Protein AF-A0A7V0JF61-F1 (afdb_monomer_lite)

Sequence (122 aa):
MSKMDAVVPTKLSLDAKFKFRCHKGIKCFTMCCSNIEILLTPYDVVRLKKRLKMSSDDFLGMYTFMKIDKNSSHPHAILKMSDNEERTCPFLTDEGCTVYTDRPANCRYYPVGQGTIKKESG

Structure (mmCIF, N/CA/C/O backbone):
data_AF-A0A7V0JF61-F1
#
_entry.id   AF-A0A7V0JF61-F1
#
loop_
_atom_site.group_PDB
_atom_site.id
_atom_site.type_symbol
_atom_site.label_atom_id
_atom_site.label_alt_id
_atom_site.label_comp_id
_atom_site.label_asym_id
_atom_site.label_entity_id
_atom_site.label_seq_id
_atom_site.pdbx_PDB_ins_code
_atom_site.Cartn_x
_atom_site.Cartn_y
_atom_site.Cartn_z
_atom_site.occupancy
_atom_site.B_iso_or_equiv
_atom_site.auth_seq_id
_atom_site.auth_comp_id
_atom_site.auth_asym_id
_atom_site.auth_atom_id
_atom_site.pdbx_PDB_model_num
ATOM 1 N N . MET A 1 1 ? -6.969 19.755 25.753 1.00 44.97 1 MET A N 1
ATOM 2 C CA . MET A 1 1 ? -7.688 18.465 25.657 1.00 44.97 1 MET A CA 1
ATOM 3 C C . MET A 1 1 ? -6.710 17.441 25.122 1.00 44.97 1 MET A C 1
ATOM 5 O O . MET A 1 1 ? -6.097 17.699 24.090 1.00 44.97 1 MET A O 1
ATOM 9 N N . SER A 1 2 ? -6.476 16.358 25.859 1.00 46.41 2 SER A N 1
ATOM 10 C CA . SER A 1 2 ? -5.550 15.311 25.427 1.00 46.41 2 SER A CA 1
ATOM 11 C C . SER A 1 2 ? -6.198 14.522 24.287 1.00 46.41 2 SER A C 1
ATOM 13 O O . SER A 1 2 ? -7.381 14.200 24.342 1.00 46.41 2 SER A O 1
ATOM 15 N N . LYS A 1 3 ? -5.442 14.195 23.231 1.00 52.25 3 LYS A N 1
ATOM 16 C CA . LYS A 1 3 ? -5.936 13.440 22.058 1.00 52.25 3 LYS A CA 1
ATOM 17 C C . LYS A 1 3 ? -6.487 12.042 22.400 1.00 52.25 3 LYS A C 1
ATOM 19 O O . LYS A 1 3 ? -7.088 11.413 21.534 1.00 52.25 3 LYS A O 1
ATOM 24 N N . MET A 1 4 ? -6.280 11.551 23.622 1.00 54.00 4 MET A N 1
ATOM 25 C CA . MET A 1 4 ? -6.650 10.197 24.049 1.00 54.00 4 MET A CA 1
ATOM 26 C C . MET A 1 4 ? -7.995 10.111 24.781 1.00 54.00 4 MET A C 1
ATOM 28 O O . MET A 1 4 ? -8.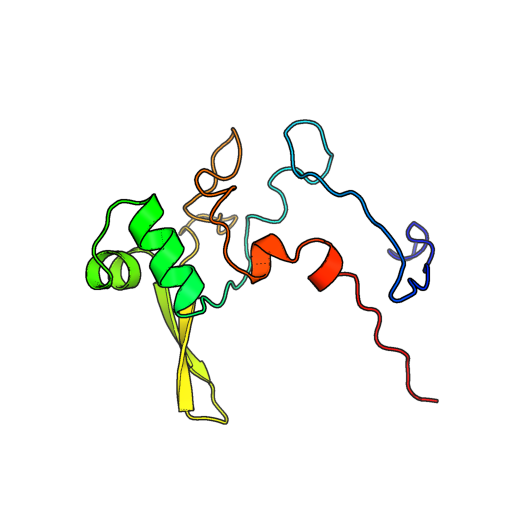510 9.008 24.931 1.00 54.00 4 MET A O 1
ATOM 32 N N . ASP A 1 5 ? -8.620 11.237 25.143 1.00 55.69 5 ASP A N 1
ATOM 33 C CA . ASP A 1 5 ? -9.888 11.245 25.898 1.00 55.69 5 ASP A CA 1
ATOM 34 C C . ASP A 1 5 ? -11.069 10.660 25.088 1.00 55.69 5 ASP A C 1
ATOM 36 O O . ASP A 1 5 ? -12.092 10.267 25.643 1.00 55.69 5 ASP A O 1
ATOM 40 N N . ALA A 1 6 ? -10.923 10.567 23.760 1.00 63.22 6 ALA A N 1
ATOM 41 C CA . ALA A 1 6 ? -11.932 10.034 22.842 1.00 63.22 6 ALA A CA 1
ATOM 42 C C . ALA A 1 6 ? -11.798 8.523 22.553 1.00 63.22 6 ALA A C 1
ATOM 44 O O . ALA A 1 6 ? -12.604 7.979 21.795 1.00 63.22 6 ALA A O 1
ATOM 45 N N . VAL A 1 7 ? -10.785 7.840 23.101 1.00 68.62 7 VAL A N 1
ATOM 46 C CA . VAL A 1 7 ? -10.513 6.420 22.821 1.00 68.62 7 VAL A CA 1
ATOM 47 C C . VAL A 1 7 ? -10.489 5.639 24.127 1.00 68.62 7 VAL A C 1
ATOM 49 O O . VAL A 1 7 ? -9.520 5.708 24.873 1.00 68.62 7 VAL A O 1
ATOM 52 N N . VAL A 1 8 ? -11.540 4.857 24.390 1.00 72.44 8 VAL A N 1
ATOM 53 C CA . VAL A 1 8 ? -11.597 3.957 25.552 1.00 72.44 8 VAL A CA 1
ATOM 54 C C . VAL A 1 8 ? -10.682 2.751 25.298 1.00 72.44 8 VAL A C 1
ATOM 56 O O . VAL A 1 8 ? -10.983 1.947 24.405 1.00 72.44 8 VAL A O 1
ATOM 59 N N . PRO A 1 9 ? -9.576 2.575 26.050 1.00 74.19 9 PRO A N 1
ATOM 60 C CA . PRO A 1 9 ? -8.684 1.440 25.856 1.00 74.19 9 PRO A CA 1
ATOM 61 C C . PRO A 1 9 ? -9.423 0.139 26.174 1.00 74.19 9 PRO A C 1
ATOM 63 O O . PRO A 1 9 ? -9.807 -0.115 27.313 1.00 74.19 9 PRO A O 1
ATOM 66 N N . THR A 1 10 ? -9.632 -0.693 25.157 1.00 77.31 10 THR A N 1
ATOM 67 C CA . THR A 1 10 ? -10.319 -1.982 25.300 1.00 77.31 10 THR A CA 1
ATOM 68 C C . THR A 1 10 ? -9.324 -3.106 25.048 1.00 77.31 10 THR A C 1
ATOM 70 O O . THR A 1 10 ? -8.769 -3.218 23.955 1.00 77.31 10 THR A O 1
ATOM 73 N N . LYS A 1 11 ? -9.090 -3.957 26.052 1.00 81.62 11 LYS A N 1
ATOM 74 C CA . LYS A 1 11 ? -8.239 -5.144 25.900 1.00 81.62 11 LYS A CA 1
ATOM 75 C C . LYS A 1 11 ? -9.015 -6.235 25.160 1.00 81.62 11 LYS A C 1
ATOM 77 O O . LYS A 1 11 ? -9.994 -6.756 25.685 1.00 81.62 11 LYS A O 1
ATOM 82 N N . LEU A 1 12 ? -8.558 -6.598 23.965 1.00 81.75 12 LEU A N 1
ATOM 83 C CA . LEU A 1 12 ? -9.133 -7.691 23.178 1.00 81.75 12 LEU A CA 1
ATOM 84 C C . LEU A 1 12 ? -8.503 -9.037 23.578 1.00 81.75 12 LEU A C 1
ATOM 86 O O . LEU A 1 12 ? -7.292 -9.118 23.795 1.00 81.75 12 LEU A O 1
ATOM 90 N N . SER A 1 13 ? -9.322 -10.084 23.704 1.00 87.94 13 SER A N 1
ATOM 91 C CA . SER A 1 13 ? -8.866 -11.474 23.850 1.00 87.94 13 SER A CA 1
ATOM 92 C C . SER A 1 13 ? -8.559 -12.101 22.483 1.00 87.94 13 SER A C 1
ATOM 94 O O . SER A 1 13 ? -8.880 -11.522 21.446 1.00 87.94 13 SER A O 1
ATOM 96 N N . LEU A 1 14 ? -7.963 -13.298 22.471 1.00 86.75 14 LEU A N 1
ATOM 97 C CA . LEU A 1 14 ? -7.703 -14.040 21.227 1.00 86.75 14 LEU A CA 1
ATOM 98 C C . LEU A 1 14 ? -8.993 -14.413 20.478 1.00 86.75 14 LEU A C 1
ATOM 100 O O . LEU A 1 14 ? -8.999 -14.440 19.252 1.00 86.75 14 LEU A O 1
ATOM 104 N N . ASP A 1 15 ? -10.091 -14.625 21.206 1.00 91.25 15 ASP A N 1
ATOM 105 C CA . ASP A 1 15 ? -11.406 -14.942 20.635 1.00 91.25 15 ASP A CA 1
ATOM 106 C C . ASP A 1 15 ? -12.229 -13.695 20.269 1.00 91.25 15 ASP A C 1
ATOM 108 O O . ASP A 1 15 ? -13.364 -13.801 19.789 1.00 91.25 15 ASP A O 1
ATOM 112 N N . ALA A 1 16 ? -11.691 -12.495 20.514 1.00 89.31 16 ALA A N 1
ATOM 113 C CA . ALA A 1 16 ? -12.396 -11.257 20.232 1.00 89.31 16 ALA A CA 1
ATOM 114 C C . ALA A 1 16 ? -12.641 -11.107 18.726 1.00 89.31 16 ALA A C 1
ATOM 116 O O . ALA A 1 16 ? -11.733 -11.175 17.897 1.00 89.31 16 ALA A O 1
ATOM 117 N N . LYS A 1 17 ? -13.897 -10.840 18.368 1.00 87.31 17 LYS A N 1
ATOM 118 C CA . LYS A 1 17 ? -14.297 -10.560 16.989 1.00 87.31 17 LYS A CA 1
ATOM 119 C C . LYS A 1 17 ? -14.372 -9.055 16.787 1.00 87.31 17 LYS A C 1
ATOM 121 O O . LYS A 1 17 ? -14.930 -8.343 17.616 1.00 87.31 17 LYS A O 1
ATOM 126 N N . PHE A 1 18 ? -13.888 -8.580 15.647 1.00 84.31 18 PHE A N 1
ATOM 127 C CA . PHE A 1 18 ? -14.084 -7.199 15.220 1.00 84.31 18 PHE A CA 1
ATOM 128 C C . PHE A 1 18 ? -14.605 -7.170 13.783 1.00 84.31 18 PHE A C 1
ATOM 130 O O . PHE A 1 18 ? -14.325 -8.062 12.981 1.00 84.31 18 PHE A O 1
ATOM 137 N N . LYS A 1 19 ? -15.392 -6.144 13.457 1.00 85.94 19 LYS A N 1
ATOM 138 C CA . LYS A 1 19 ? -15.852 -5.874 12.094 1.00 85.94 19 LYS A CA 1
ATOM 139 C C . LYS A 1 19 ? -15.290 -4.530 11.673 1.00 85.94 19 LYS A C 1
ATOM 141 O O . LYS A 1 19 ? -15.491 -3.532 12.356 1.00 85.94 19 LYS A O 1
ATOM 146 N N . PHE A 1 20 ? -14.608 -4.507 10.540 1.00 86.19 20 PHE A N 1
ATOM 147 C CA . PHE A 1 20 ? -14.108 -3.282 9.941 1.00 86.19 20 PHE A CA 1
ATOM 148 C C . PHE A 1 20 ? -14.359 -3.312 8.440 1.00 86.19 20 PHE A C 1
ATOM 150 O O . PHE A 1 20 ? -14.137 -4.328 7.779 1.00 86.19 20 PHE A O 1
ATOM 157 N N . ARG A 1 21 ? -14.794 -2.177 7.897 1.00 87.75 21 ARG A N 1
ATOM 158 C CA . ARG A 1 21 ? -14.919 -1.963 6.459 1.00 87.75 21 ARG A CA 1
ATOM 159 C C . ARG A 1 21 ? -14.481 -0.539 6.148 1.00 87.75 21 ARG A C 1
ATOM 161 O O . ARG A 1 21 ? -15.024 0.400 6.716 1.00 87.75 21 ARG A O 1
ATOM 168 N N . CYS A 1 22 ? -13.533 -0.381 5.227 1.00 89.81 22 CYS A N 1
ATOM 169 C CA . CYS A 1 22 ? -13.230 0.929 4.649 1.00 89.81 22 CYS A CA 1
ATOM 170 C C . CYS A 1 22 ? -14.128 1.129 3.422 1.00 89.81 22 CYS A C 1
ATOM 172 O O . CYS A 1 22 ? -14.128 0.286 2.525 1.00 89.81 22 CYS A O 1
ATOM 174 N N . HIS A 1 23 ? -14.932 2.192 3.419 1.00 91.69 23 HIS A N 1
ATOM 175 C CA . HIS A 1 23 ? -15.862 2.523 2.340 1.00 91.69 23 HIS A CA 1
ATOM 176 C C . HIS A 1 23 ? -16.181 4.021 2.332 1.00 91.69 23 HIS A C 1
ATOM 178 O O . HIS A 1 23 ? -16.018 4.701 3.345 1.00 91.69 23 HIS A O 1
ATOM 184 N N . LYS A 1 24 ? -16.685 4.519 1.200 1.00 91.94 24 LYS A N 1
ATOM 185 C CA . LYS A 1 24 ? -17.195 5.888 1.073 1.00 91.94 24 LYS A CA 1
ATOM 186 C C . LYS A 1 24 ? -18.296 6.123 2.116 1.00 91.94 24 LYS A C 1
ATOM 188 O O . LYS A 1 24 ? -19.186 5.285 2.263 1.00 91.94 24 LYS A O 1
ATOM 193 N N . GLY A 1 25 ? -18.198 7.216 2.872 1.00 90.31 25 GLY A N 1
ATOM 194 C CA . GLY A 1 25 ? -19.157 7.579 3.927 1.00 90.31 25 GLY A CA 1
ATOM 195 C C . GLY A 1 25 ? -18.671 7.406 5.373 1.00 90.31 25 GLY A C 1
ATOM 196 O O . GLY A 1 25 ? -19.377 7.822 6.286 1.00 90.31 25 GLY A O 1
ATOM 197 N N . ILE A 1 26 ? -17.477 6.850 5.615 1.00 91.12 26 ILE A N 1
ATOM 198 C CA . ILE A 1 26 ? -16.837 6.928 6.943 1.00 91.12 26 ILE A CA 1
ATOM 199 C C . ILE A 1 26 ? -15.891 8.128 7.013 1.00 91.12 26 ILE A C 1
ATOM 201 O O . ILE A 1 26 ? -15.270 8.488 6.016 1.00 91.12 26 ILE A O 1
ATOM 205 N N . LYS A 1 27 ? -15.731 8.710 8.208 1.00 89.94 27 LYS A N 1
ATOM 206 C CA . LYS A 1 27 ? -14.905 9.915 8.415 1.00 89.94 27 LYS A CA 1
ATOM 207 C C . LYS A 1 27 ? -13.454 9.750 7.961 1.00 89.94 27 LYS A C 1
ATOM 209 O O . LYS A 1 27 ? -12.858 10.710 7.507 1.00 89.94 27 LYS A O 1
ATOM 214 N N . CYS A 1 28 ? -12.899 8.545 8.091 1.00 89.19 28 CYS A N 1
ATOM 215 C CA . CYS A 1 28 ? -11.513 8.252 7.735 1.00 89.19 28 CYS A CA 1
ATOM 216 C C . CYS A 1 28 ? -11.327 7.686 6.319 1.00 89.19 28 CYS A C 1
ATOM 218 O O . CYS A 1 28 ? -10.246 7.178 6.015 1.0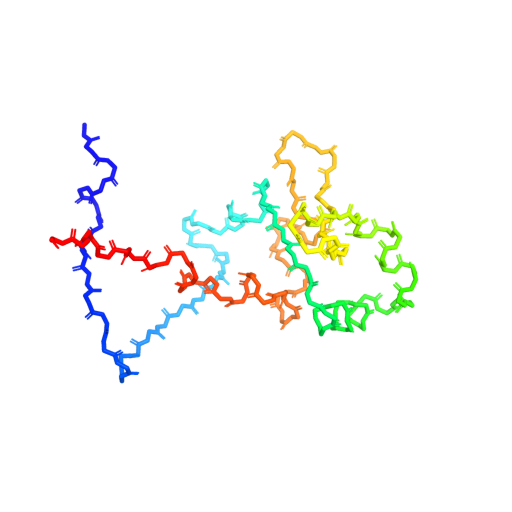0 89.19 28 CYS A O 1
ATOM 220 N N . PHE A 1 29 ? -12.360 7.711 5.465 1.00 93.00 29 PHE A N 1
ATOM 221 C CA . PHE A 1 29 ? -12.233 7.226 4.091 1.00 93.00 29 PHE A CA 1
ATOM 222 C C . PHE A 1 29 ? -11.078 7.962 3.396 1.00 93.00 29 PHE A C 1
ATOM 224 O O . PHE A 1 29 ? -10.960 9.169 3.549 1.00 93.00 29 PHE A O 1
ATOM 231 N N . THR A 1 30 ? -10.197 7.203 2.731 1.00 92.06 30 THR A N 1
ATOM 232 C CA . THR A 1 30 ? -8.966 7.643 2.028 1.00 92.06 30 THR A CA 1
ATOM 233 C C . THR A 1 30 ? -7.880 8.352 2.850 1.00 92.06 30 THR A C 1
ATOM 235 O O . THR A 1 30 ? -6.737 8.376 2.402 1.00 92.06 30 THR A O 1
ATOM 238 N N . MET A 1 31 ? -8.154 8.804 4.077 1.00 90.88 31 MET A N 1
ATOM 239 C CA . MET A 1 31 ? -7.190 9.554 4.900 1.00 90.88 31 MET A CA 1
ATOM 240 C C . MET A 1 31 ? -5.882 8.801 5.187 1.00 90.88 31 MET A C 1
ATOM 242 O O . MET A 1 31 ? -4.827 9.414 5.285 1.00 90.88 31 MET A O 1
ATOM 246 N N . CYS A 1 32 ? -5.921 7.471 5.330 1.00 90.75 32 CYS A N 1
ATOM 247 C CA . CYS A 1 32 ? -4.708 6.678 5.563 1.00 90.75 32 CYS A CA 1
ATOM 248 C C . CYS A 1 32 ? -3.913 6.376 4.283 1.00 90.75 32 CYS A C 1
ATOM 250 O O . CYS A 1 32 ? -2.839 5.790 4.359 1.00 90.75 32 CYS A O 1
ATOM 252 N N . CYS A 1 33 ? -4.431 6.726 3.105 1.00 94.50 33 CYS A N 1
ATOM 253 C CA . CYS A 1 33 ? -3.804 6.452 1.814 1.00 94.50 33 CYS A CA 1
ATOM 254 C C . CYS A 1 33 ? -2.881 7.596 1.35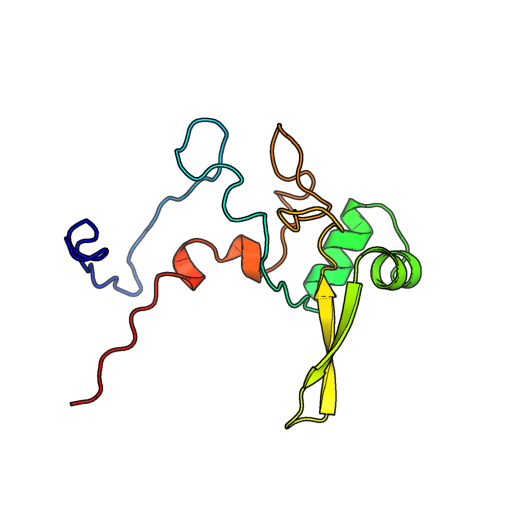7 1.00 94.50 33 CYS A C 1
ATOM 256 O O . CYS A 1 33 ? -2.749 7.818 0.155 1.00 94.50 33 CYS A O 1
ATOM 258 N N . SER A 1 34 ? -2.240 8.296 2.296 1.00 95.00 34 SER A N 1
ATOM 259 C CA . SER A 1 34 ? -1.361 9.438 2.035 1.00 95.00 34 SER A CA 1
ATOM 260 C C . SER A 1 34 ? -0.214 9.494 3.035 1.00 95.00 34 SER A C 1
ATOM 262 O O . SER A 1 34 ? -0.408 9.147 4.196 1.00 95.00 34 SER A O 1
ATOM 264 N N . ASN A 1 35 ? 0.966 9.920 2.580 1.00 93.88 35 ASN A N 1
ATOM 265 C CA . ASN A 1 35 ? 2.158 10.157 3.399 1.00 93.88 35 ASN A CA 1
ATOM 266 C C . ASN A 1 35 ? 2.513 9.015 4.380 1.00 93.88 35 ASN A C 1
ATOM 268 O O . ASN A 1 35 ? 2.815 9.239 5.552 1.00 93.88 35 ASN A O 1
ATOM 272 N N . ILE A 1 36 ? 2.466 7.770 3.896 1.00 91.75 36 ILE A N 1
ATOM 273 C CA . ILE A 1 36 ? 2.812 6.567 4.665 1.00 91.75 36 ILE A CA 1
ATOM 274 C C . ILE A 1 36 ? 3.927 5.771 3.989 1.00 91.75 36 ILE A C 1
ATOM 276 O O . ILE A 1 36 ? 4.020 5.721 2.765 1.00 91.75 36 ILE A O 1
ATOM 280 N N . GLU A 1 37 ? 4.751 5.100 4.794 1.00 93.12 37 GLU A N 1
ATOM 281 C CA . GLU A 1 37 ? 5.764 4.164 4.304 1.00 93.12 37 GLU A CA 1
ATOM 282 C C . GLU A 1 37 ? 5.166 2.749 4.227 1.00 93.12 37 GLU A C 1
ATOM 284 O O . GLU A 1 37 ? 4.770 2.162 5.237 1.00 93.12 37 GLU A O 1
ATOM 289 N N . ILE A 1 38 ? 5.078 2.191 3.017 1.00 95.25 38 ILE A N 1
ATOM 290 C CA . ILE A 1 38 ? 4.557 0.839 2.787 1.00 95.25 38 ILE A CA 1
ATOM 291 C C . ILE A 1 38 ? 5.700 -0.047 2.305 1.00 95.25 38 ILE A C 1
ATOM 293 O O . ILE A 1 38 ? 6.059 -0.027 1.129 1.00 95.25 38 ILE A O 1
ATOM 297 N N . LEU A 1 39 ? 6.242 -0.853 3.214 1.00 95.31 39 LEU A N 1
ATOM 298 C CA . LEU A 1 39 ? 7.140 -1.946 2.862 1.00 95.31 39 LEU A CA 1
ATOM 299 C C . LEU A 1 39 ? 6.339 -3.048 2.165 1.00 95.31 39 LEU A C 1
ATOM 301 O O . LEU A 1 39 ? 5.313 -3.497 2.678 1.00 95.31 39 LEU A O 1
ATOM 305 N N . LEU A 1 40 ? 6.804 -3.471 0.993 1.00 97.25 40 LEU A N 1
ATOM 306 C CA . LEU A 1 40 ? 6.187 -4.539 0.220 1.00 97.25 40 LEU A CA 1
ATOM 307 C C . LEU A 1 40 ? 6.932 -5.847 0.457 1.00 97.25 40 LEU A C 1
ATOM 309 O O . LEU A 1 40 ? 8.137 -5.951 0.230 1.00 97.25 40 LEU A O 1
ATOM 313 N N . THR A 1 41 ? 6.198 -6.871 0.881 1.00 95.69 41 THR A N 1
ATOM 314 C CA . THR A 1 41 ? 6.721 -8.238 0.874 1.00 95.69 41 THR A CA 1
ATOM 315 C C . THR A 1 41 ? 6.797 -8.766 -0.565 1.00 95.69 41 THR A C 1
ATOM 317 O O . THR A 1 41 ? 6.081 -8.272 -1.445 1.00 95.69 41 THR A O 1
ATOM 320 N N . PRO A 1 42 ? 7.578 -9.830 -0.833 1.00 95.56 42 PRO A N 1
ATOM 321 C CA . PRO A 1 42 ? 7.560 -10.486 -2.141 1.00 95.56 42 PRO A CA 1
ATOM 322 C C . PRO A 1 42 ? 6.150 -10.914 -2.576 1.00 95.56 42 PRO A C 1
ATOM 324 O O . PRO A 1 42 ? 5.802 -10.839 -3.754 1.00 95.56 42 PRO A O 1
ATOM 327 N N . TYR A 1 43 ? 5.303 -11.310 -1.622 1.00 96.88 43 TYR A N 1
ATOM 328 C CA . TYR A 1 43 ? 3.917 -11.663 -1.909 1.00 96.88 43 TYR A CA 1
ATOM 329 C C . TYR A 1 43 ? 3.075 -10.446 -2.313 1.00 96.88 43 TYR A C 1
ATOM 331 O O . TYR A 1 43 ? 2.303 -10.534 -3.268 1.00 96.88 43 TYR A O 1
ATOM 339 N N . ASP A 1 44 ? 3.255 -9.297 -1.653 1.00 97.69 44 ASP A N 1
ATOM 340 C CA . ASP A 1 44 ? 2.576 -8.053 -2.037 1.00 97.69 44 ASP A CA 1
ATOM 341 C C . ASP A 1 44 ? 2.958 -7.634 -3.463 1.00 97.69 44 ASP A C 1
ATOM 343 O O . ASP A 1 44 ? 2.081 -7.290 -4.256 1.00 97.69 44 ASP A O 1
ATOM 347 N N . VAL A 1 45 ? 4.242 -7.751 -3.822 1.00 97.81 45 VAL A N 1
ATOM 348 C CA . VAL A 1 45 ? 4.744 -7.490 -5.183 1.00 97.81 45 VAL A CA 1
ATOM 349 C C . VAL A 1 45 ? 4.049 -8.399 -6.199 1.00 97.81 45 VAL A C 1
ATOM 351 O O . VAL A 1 45 ? 3.498 -7.910 -7.185 1.00 97.81 45 VAL A 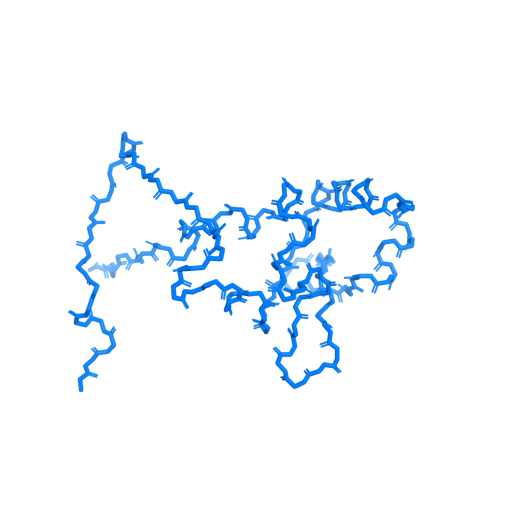O 1
ATOM 354 N N . VAL A 1 46 ? 4.007 -9.715 -5.951 1.00 97.94 46 VAL A N 1
ATOM 355 C CA . VAL A 1 46 ? 3.350 -10.684 -6.848 1.00 97.94 46 VAL A CA 1
ATOM 356 C C . VAL A 1 46 ? 1.864 -10.370 -7.028 1.00 97.94 46 VAL A C 1
ATOM 358 O O . VAL A 1 46 ? 1.342 -10.449 -8.144 1.00 97.94 46 VAL A O 1
ATOM 361 N N . ARG A 1 47 ? 1.171 -9.996 -5.950 1.00 98.00 47 ARG A N 1
ATOM 362 C CA . ARG A 1 47 ? -0.251 -9.650 -6.007 1.00 98.00 47 ARG A CA 1
ATOM 363 C C . ARG A 1 47 ? -0.506 -8.371 -6.787 1.00 98.00 47 ARG A C 1
ATOM 365 O O . ARG A 1 47 ? -1.361 -8.369 -7.673 1.00 98.00 47 ARG A O 1
ATOM 372 N N . LEU A 1 48 ? 0.234 -7.307 -6.484 1.00 98.31 48 LEU A N 1
ATOM 373 C CA . LEU A 1 48 ? 0.047 -6.011 -7.126 1.00 98.31 48 LEU A CA 1
ATOM 374 C C . LEU A 1 48 ? 0.417 -6.063 -8.606 1.00 98.31 48 LEU A C 1
ATOM 376 O O . LEU A 1 48 ? -0.395 -5.645 -9.430 1.00 98.31 48 LEU A O 1
ATOM 380 N N . LYS A 1 49 ? 1.556 -6.667 -8.978 1.00 98.25 49 LYS A N 1
ATOM 381 C CA . LYS A 1 49 ? 1.917 -6.801 -10.398 1.00 98.25 49 LYS A CA 1
ATOM 382 C C . LYS A 1 49 ? 0.850 -7.568 -11.183 1.00 98.25 49 LYS A C 1
ATOM 384 O O . LYS A 1 49 ? 0.507 -7.185 -12.295 1.00 98.25 49 LYS A O 1
ATOM 389 N N . LYS A 1 50 ? 0.263 -8.622 -10.592 1.00 98.31 50 LYS A N 1
ATOM 390 C CA . LYS A 1 50 ? -0.783 -9.424 -11.244 1.00 98.31 50 LYS A CA 1
ATOM 391 C C . LYS A 1 50 ? -2.066 -8.616 -11.407 1.00 98.31 50 LYS A C 1
ATOM 393 O O . LYS A 1 50 ? -2.678 -8.660 -12.470 1.00 98.31 50 LYS A O 1
ATOM 398 N N . ARG A 1 51 ? -2.455 -7.857 -10.377 1.00 98.06 51 ARG A N 1
ATOM 399 C CA . ARG A 1 51 ? -3.611 -6.950 -10.416 1.00 98.06 51 ARG A CA 1
ATOM 400 C C . ARG A 1 51 ? -3.455 -5.880 -11.500 1.00 98.06 51 ARG A C 1
ATOM 402 O O . ARG A 1 51 ? -4.428 -5.584 -12.185 1.00 98.06 51 A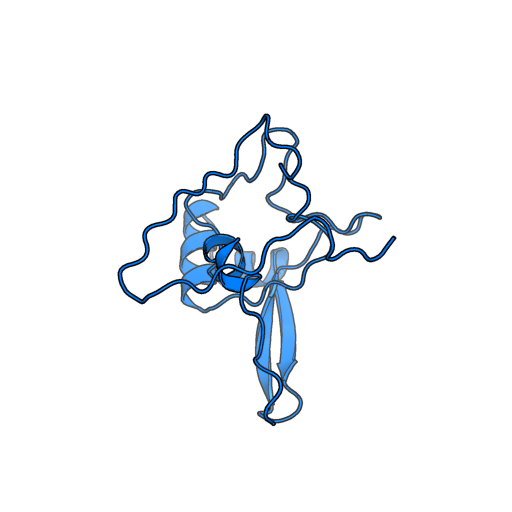RG A O 1
ATOM 409 N N . LEU A 1 52 ? -2.246 -5.347 -11.660 1.00 98.06 52 LEU A N 1
ATOM 410 C CA . LEU A 1 52 ? -1.908 -4.312 -12.641 1.00 98.06 52 LEU A CA 1
ATOM 411 C C . LEU A 1 52 ? -1.558 -4.875 -14.028 1.00 98.06 52 LEU A C 1
ATOM 413 O O . LEU A 1 52 ? -1.407 -4.103 -14.967 1.00 98.06 52 LEU A O 1
ATOM 417 N N . LYS A 1 53 ? -1.468 -6.206 -14.171 1.00 98.25 53 LYS A N 1
ATOM 418 C CA . LYS A 1 53 ? -1.050 -6.911 -15.397 1.00 98.25 53 LYS A CA 1
ATOM 419 C C . LYS A 1 53 ? 0.338 -6.479 -15.895 1.00 98.25 53 LYS A C 1
ATOM 421 O O . LYS A 1 53 ? 0.541 -6.281 -17.086 1.00 98.25 53 LYS A O 1
ATOM 426 N N . MET A 1 54 ? 1.286 -6.361 -14.971 1.00 98.19 54 MET A N 1
ATOM 427 C CA . MET A 1 54 ? 2.662 -5.942 -15.241 1.00 98.19 54 MET A CA 1
ATOM 428 C C . MET A 1 54 ? 3.661 -7.072 -14.981 1.00 98.19 54 MET A C 1
ATOM 430 O O . MET A 1 54 ? 3.392 -8.005 -14.211 1.00 98.19 54 MET A O 1
ATOM 434 N N . SER A 1 55 ? 4.842 -6.962 -15.592 1.00 98.50 55 SER A N 1
ATOM 435 C CA . SER A 1 55 ? 5.999 -7.760 -15.191 1.00 98.50 55 SER A CA 1
ATOM 436 C C . SER A 1 55 ? 6.464 -7.364 -13.779 1.00 98.50 55 SER A C 1
ATOM 438 O O . SER A 1 55 ? 6.041 -6.345 -13.223 1.00 98.50 55 SER A O 1
ATOM 440 N N . SER A 1 56 ? 7.308 -8.194 -13.157 1.00 97.38 56 SER A N 1
ATOM 441 C CA . SER A 1 56 ? 7.900 -7.831 -11.862 1.00 97.38 56 SER A CA 1
ATOM 442 C C . SER A 1 56 ? 8.807 -6.606 -11.997 1.00 97.38 56 SER A C 1
ATOM 444 O O . SER A 1 56 ? 8.755 -5.729 -11.140 1.00 97.38 56 SER A O 1
ATOM 446 N N . ASP A 1 57 ? 9.590 -6.541 -13.074 1.00 97.81 57 ASP A N 1
ATOM 447 C CA . ASP A 1 57 ? 10.596 -5.501 -13.288 1.00 97.81 57 ASP A CA 1
ATOM 448 C C . ASP A 1 57 ? 9.935 -4.139 -13.515 1.00 97.81 57 ASP A C 1
ATOM 450 O O . ASP A 1 57 ? 10.293 -3.167 -12.851 1.00 97.81 57 ASP A O 1
ATOM 454 N N . ASP A 1 58 ? 8.886 -4.090 -14.346 1.00 98.50 58 A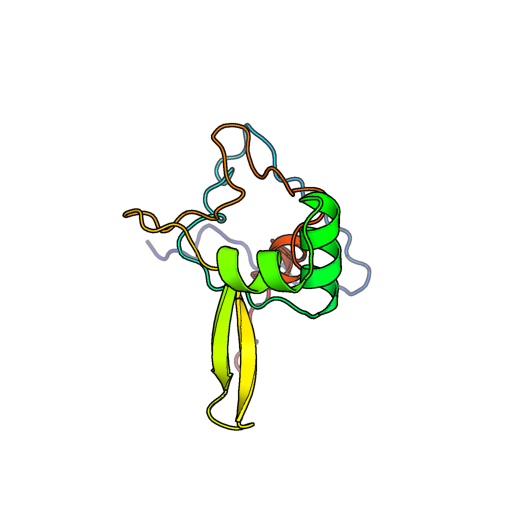SP A N 1
ATOM 455 C CA . ASP A 1 58 ? 8.117 -2.861 -14.573 1.00 98.50 58 ASP A CA 1
ATOM 456 C C . ASP A 1 58 ? 7.448 -2.384 -13.282 1.00 98.50 58 ASP A C 1
ATOM 458 O O . ASP A 1 58 ? 7.488 -1.200 -12.946 1.00 98.50 58 ASP A O 1
ATOM 462 N N . PHE A 1 59 ? 6.845 -3.308 -12.522 1.00 98.44 59 PHE A N 1
ATOM 463 C CA . PHE A 1 59 ? 6.201 -2.960 -11.260 1.00 98.44 59 PHE A CA 1
ATOM 464 C C . PHE A 1 59 ? 7.208 -2.377 -10.262 1.00 98.44 59 PHE A C 1
ATOM 466 O O . PHE A 1 59 ? 6.950 -1.327 -9.672 1.00 98.44 59 PHE A O 1
ATOM 473 N N . LEU A 1 60 ? 8.354 -3.037 -10.082 1.00 97.81 60 LEU A N 1
ATOM 474 C CA . LEU A 1 60 ? 9.386 -2.591 -9.151 1.00 97.81 60 LEU A CA 1
ATOM 475 C C . LEU A 1 60 ? 9.980 -1.244 -9.583 1.00 97.81 60 LEU A C 1
ATOM 477 O O . LEU A 1 60 ? 10.065 -0.336 -8.756 1.00 97.81 60 LEU A O 1
ATOM 481 N N . GLY A 1 61 ? 10.318 -1.072 -10.863 1.00 97.88 61 GLY A N 1
ATOM 482 C CA . GLY A 1 61 ? 10.888 0.176 -11.377 1.00 97.88 61 GLY A CA 1
ATOM 483 C C . GLY A 1 61 ? 9.927 1.365 -11.275 1.00 97.88 61 GLY A C 1
ATOM 484 O O . GLY A 1 61 ? 10.310 2.456 -10.837 1.00 97.88 61 GLY A O 1
ATOM 485 N N . MET A 1 62 ? 8.654 1.159 -11.621 1.00 97.56 62 MET A N 1
ATOM 486 C CA . MET A 1 62 ? 7.660 2.233 -11.615 1.00 97.56 62 MET A CA 1
ATOM 487 C C . MET A 1 62 ? 7.173 2.558 -10.201 1.00 97.56 62 MET A C 1
ATOM 489 O O . MET A 1 62 ? 7.242 3.713 -9.771 1.00 97.56 62 MET A O 1
ATOM 493 N N . TYR A 1 63 ? 6.722 1.546 -9.458 1.00 98.25 63 TYR A N 1
ATOM 494 C CA . TYR A 1 63 ? 5.954 1.734 -8.225 1.00 98.25 63 TYR A CA 1
ATOM 495 C C . TYR A 1 63 ? 6.765 1.604 -6.943 1.00 98.25 63 TYR A C 1
ATOM 497 O O . TYR A 1 63 ? 6.196 1.796 -5.871 1.00 98.25 63 TYR A O 1
ATOM 505 N N . THR A 1 64 ? 8.060 1.291 -6.999 1.00 98.19 64 THR A N 1
ATOM 506 C CA . THR A 1 64 ? 8.861 1.121 -5.779 1.00 98.19 64 THR A CA 1
ATOM 507 C C . THR A 1 64 ? 10.160 1.916 -5.797 1.00 98.19 64 THR A C 1
ATOM 509 O O . THR A 1 64 ? 10.586 2.443 -6.827 1.00 98.19 64 THR A O 1
ATOM 512 N N . PHE A 1 65 ? 10.768 2.042 -4.624 1.00 97.31 65 PHE A N 1
ATOM 513 C CA . PHE A 1 65 ? 12.175 2.382 -4.452 1.00 97.31 65 PHE A CA 1
ATOM 514 C C . PHE A 1 65 ? 12.784 1.454 -3.397 1.00 97.31 65 PHE A C 1
ATOM 516 O O . PHE A 1 65 ? 12.070 0.903 -2.555 1.00 97.31 65 PHE A O 1
ATOM 523 N N . MET A 1 66 ? 14.104 1.278 -3.437 1.00 95.75 66 MET A N 1
ATOM 524 C CA . MET A 1 66 ? 14.804 0.407 -2.494 1.00 95.75 66 MET A CA 1
ATOM 525 C C . MET A 1 66 ? 15.305 1.202 -1.293 1.00 95.75 66 MET A C 1
ATOM 527 O O . MET A 1 66 ? 15.961 2.232 -1.443 1.00 95.75 66 MET A O 1
ATOM 531 N N . LYS A 1 67 ? 15.027 0.694 -0.094 1.00 95.38 67 LYS A N 1
ATOM 532 C CA . LYS A 1 67 ? 15.565 1.199 1.170 1.00 95.38 67 LYS A CA 1
ATOM 533 C C . LYS A 1 67 ? 16.414 0.107 1.804 1.00 95.38 67 LYS A C 1
ATOM 535 O O . LYS A 1 67 ? 15.910 -0.980 2.068 1.00 95.38 67 LYS A O 1
ATOM 540 N N . ILE A 1 68 ? 17.694 0.386 2.029 1.00 94.50 68 ILE A N 1
ATOM 541 C CA . ILE A 1 68 ? 18.598 -0.561 2.687 1.00 94.50 68 ILE A CA 1
ATOM 542 C C . ILE A 1 68 ? 18.426 -0.432 4.198 1.00 94.50 68 ILE A C 1
ATOM 544 O O . ILE A 1 68 ? 18.578 0.661 4.753 1.00 94.50 68 ILE A O 1
ATOM 548 N N . ASP A 1 69 ? 18.098 -1.537 4.862 1.00 90.94 69 ASP A N 1
ATOM 549 C CA . ASP A 1 69 ? 18.114 -1.595 6.316 1.00 90.94 69 ASP A CA 1
ATOM 550 C C . ASP A 1 69 ? 19.554 -1.470 6.829 1.00 90.94 69 ASP A C 1
ATOM 552 O O . ASP A 1 69 ? 20.451 -2.192 6.397 1.00 90.94 69 ASP A O 1
ATOM 556 N N . LYS A 1 70 ? 19.783 -0.545 7.764 1.00 90.56 70 LYS A N 1
ATOM 557 C CA . LYS A 1 70 ? 21.138 -0.201 8.221 1.00 90.56 70 LYS A CA 1
ATOM 558 C C . LYS A 1 70 ? 21.801 -1.305 9.046 1.00 90.56 70 LYS A C 1
ATOM 560 O O . LYS A 1 70 ? 23.022 -1.323 9.131 1.00 90.56 70 LYS A O 1
ATOM 565 N N . ASN A 1 71 ? 21.016 -2.186 9.665 1.00 92.50 71 ASN A N 1
ATOM 566 C CA . ASN A 1 71 ? 21.530 -3.200 10.584 1.00 92.50 71 ASN A CA 1
ATOM 567 C C . ASN A 1 71 ? 21.797 -4.528 9.871 1.00 92.50 71 ASN A C 1
ATOM 569 O O . ASN A 1 71 ? 22.799 -5.184 10.128 1.00 92.50 71 ASN A O 1
ATOM 573 N N . SER A 1 72 ? 20.891 -4.926 8.981 1.00 92.50 72 SER A N 1
ATOM 574 C CA . SER A 1 72 ? 20.955 -6.192 8.247 1.00 92.50 72 SER A CA 1
ATOM 575 C C . SER A 1 72 ? 21.540 -6.058 6.841 1.00 92.50 72 SER A C 1
ATOM 577 O O . SER A 1 72 ? 21.776 -7.074 6.189 1.00 92.50 72 SER A O 1
ATOM 579 N N . SER A 1 73 ? 21.737 -4.830 6.345 1.00 92.25 73 SER A N 1
ATOM 580 C CA . SER A 1 73 ? 22.067 -4.535 4.941 1.00 92.25 73 SER A CA 1
ATOM 581 C C . SER A 1 73 ? 21.041 -5.086 3.943 1.00 92.25 73 SER A C 1
ATOM 583 O O . SER A 1 73 ? 21.313 -5.182 2.746 1.00 92.25 73 SER A O 1
ATOM 585 N N . HIS A 1 74 ? 19.849 -5.457 4.419 1.00 92.69 74 HIS A N 1
ATOM 586 C CA . HIS A 1 74 ? 18.825 -6.053 3.584 1.00 92.69 74 HIS A CA 1
ATOM 587 C C . HIS A 1 74 ? 18.078 -4.973 2.787 1.00 92.69 74 HIS A C 1
ATOM 589 O O . HIS A 1 74 ? 17.646 -3.968 3.362 1.00 92.69 74 HIS A O 1
ATOM 595 N N . PRO A 1 75 ? 17.893 -5.155 1.469 1.00 93.25 75 PRO A N 1
ATOM 596 C CA . PRO A 1 75 ? 17.145 -4.216 0.654 1.00 93.25 75 PRO A CA 1
ATOM 597 C C . PRO A 1 75 ? 15.637 -4.467 0.774 1.00 93.25 75 PRO A C 1
ATOM 599 O O . PRO A 1 75 ? 15.135 -5.540 0.450 1.00 93.25 75 PRO A O 1
ATOM 602 N N . HIS A 1 76 ? 14.889 -3.445 1.175 1.00 94.81 76 HIS A N 1
ATOM 603 C CA . HIS A 1 76 ? 13.432 -3.478 1.216 1.00 94.81 76 HIS A CA 1
ATOM 604 C C . HIS A 1 76 ? 12.833 -2.669 0.069 1.00 94.81 76 HIS A C 1
ATOM 606 O O . HIS A 1 76 ? 13.189 -1.507 -0.131 1.00 94.81 76 HIS A O 1
ATOM 612 N N . ALA A 1 77 ? 11.892 -3.273 -0.658 1.00 97.12 77 ALA A N 1
ATOM 613 C CA . ALA A 1 77 ? 11.078 -2.564 -1.635 1.00 97.12 77 ALA A CA 1
ATOM 614 C C . ALA A 1 77 ? 9.998 -1.762 -0.902 1.00 97.12 77 ALA A C 1
ATOM 616 O O . ALA A 1 77 ? 9.154 -2.325 -0.199 1.00 97.12 77 ALA A O 1
ATOM 617 N N . ILE A 1 78 ? 10.028 -0.445 -1.065 1.00 97.75 78 ILE A N 1
ATOM 618 C CA . ILE A 1 78 ? 9.055 0.477 -0.485 1.00 97.75 78 ILE A CA 1
ATOM 619 C C . ILE A 1 78 ? 8.177 1.021 -1.606 1.00 97.75 78 ILE A C 1
ATOM 621 O O . ILE A 1 78 ? 8.690 1.421 -2.651 1.00 97.75 78 ILE A O 1
ATOM 625 N N . LEU A 1 79 ? 6.857 1.050 -1.403 1.00 98.06 79 LEU A N 1
ATOM 626 C CA . LEU A 1 79 ? 5.940 1.665 -2.359 1.00 98.06 79 LEU A CA 1
ATOM 627 C C . LEU A 1 79 ? 6.269 3.157 -2.507 1.00 98.06 79 LEU A C 1
ATOM 629 O O . LEU A 1 79 ? 6.336 3.902 -1.528 1.00 98.06 79 LEU A O 1
ATOM 633 N N . LYS A 1 80 ? 6.451 3.591 -3.750 1.00 98.06 80 LYS A N 1
ATOM 634 C CA . LYS A 1 80 ? 6.688 4.981 -4.116 1.00 98.06 80 LYS A CA 1
ATOM 635 C C . LYS A 1 80 ? 5.358 5.733 -4.084 1.00 98.06 80 LYS A C 1
ATOM 637 O O . LYS A 1 80 ? 4.449 5.425 -4.854 1.00 98.06 80 LYS A O 1
ATOM 642 N N . MET A 1 81 ? 5.245 6.692 -3.172 1.00 97.56 81 MET A N 1
ATOM 643 C CA . MET A 1 81 ? 4.100 7.604 -3.113 1.00 97.56 81 MET A CA 1
ATOM 644 C C . MET A 1 81 ? 4.188 8.631 -4.247 1.00 97.56 81 MET A C 1
ATOM 646 O O . MET A 1 81 ? 5.281 8.905 -4.745 1.00 97.56 81 MET A O 1
ATOM 650 N N . SER A 1 82 ? 3.048 9.186 -4.654 1.00 96.94 82 SER A N 1
ATOM 651 C CA . SER A 1 82 ? 2.981 10.241 -5.666 1.00 96.94 82 SER A CA 1
ATOM 652 C C . SER A 1 82 ? 3.770 11.480 -5.238 1.00 96.94 82 SER A C 1
ATOM 654 O O . SER A 1 82 ? 3.821 11.810 -4.053 1.00 96.94 82 SER A O 1
ATOM 656 N N . ASP A 1 83 ? 4.341 12.183 -6.214 1.00 95.69 83 ASP A N 1
ATOM 657 C CA . ASP A 1 83 ? 5.048 13.451 -6.008 1.00 95.69 83 ASP A CA 1
ATOM 658 C C . ASP A 1 83 ? 4.058 14.627 -6.003 1.00 95.69 83 ASP A C 1
ATOM 660 O O . ASP A 1 83 ? 4.015 15.461 -6.903 1.00 95.69 83 ASP A O 1
ATOM 664 N N . ASN A 1 84 ? 3.156 14.610 -5.026 1.00 96.38 84 ASN A N 1
ATOM 665 C CA . ASN A 1 84 ? 2.249 15.709 -4.718 1.00 96.38 84 ASN A CA 1
ATOM 666 C C . ASN A 1 84 ? 2.393 16.089 -3.241 1.00 96.38 84 ASN A C 1
ATOM 668 O O . ASN A 1 84 ? 2.993 15.348 -2.462 1.00 96.38 84 ASN A O 1
ATOM 672 N N . GLU A 1 85 ? 1.840 17.239 -2.858 1.00 96.62 85 GLU A N 1
ATOM 673 C CA . GLU A 1 85 ? 1.959 17.788 -1.499 1.00 96.62 85 GLU A CA 1
ATOM 674 C C . GLU A 1 85 ? 1.544 16.777 -0.418 1.00 96.62 85 GLU A C 1
ATOM 676 O O . GLU A 1 85 ? 2.253 16.563 0.564 1.00 96.62 85 GLU A O 1
ATOM 681 N N . GLU A 1 86 ? 0.448 16.062 -0.663 1.00 95.12 86 GLU A N 1
ATOM 682 C CA . GLU A 1 86 ? -0.106 15.071 0.262 1.00 95.12 86 GLU A CA 1
ATOM 683 C C . GLU A 1 86 ? 0.639 13.728 0.250 1.00 95.12 86 GLU A C 1
ATOM 685 O O . GLU A 1 86 ? 0.421 12.876 1.118 1.00 95.12 86 GLU A O 1
ATOM 690 N N . ARG A 1 87 ? 1.517 13.506 -0.733 1.00 96.94 87 ARG A N 1
ATOM 691 C CA . ARG A 1 87 ? 2.201 12.237 -1.004 1.00 96.94 87 ARG A CA 1
ATOM 692 C C . ARG A 1 87 ? 1.221 11.068 -1.048 1.00 96.94 87 ARG A C 1
ATOM 694 O O . ARG A 1 87 ? 1.337 10.118 -0.270 1.00 96.94 87 ARG A O 1
ATOM 701 N N . THR A 1 88 ? 0.219 11.153 -1.919 1.00 97.50 88 THR A N 1
ATOM 702 C CA . THR A 1 88 ? -0.861 10.157 -2.017 1.00 97.50 88 THR A CA 1
ATOM 703 C C . THR A 1 88 ? -0.361 8.798 -2.498 1.00 97.50 88 THR A C 1
ATOM 705 O O . THR A 1 88 ? 0.611 8.692 -3.245 1.00 97.50 88 THR A O 1
ATOM 708 N N . CYS A 1 89 ? -1.048 7.724 -2.107 1.00 97.69 89 CYS A N 1
ATOM 709 C CA . CYS A 1 89 ? -0.805 6.394 -2.661 1.00 97.69 89 CYS A CA 1
ATOM 710 C C . CYS A 1 89 ? -1.115 6.402 -4.170 1.00 97.69 89 CYS A C 1
ATOM 712 O O . CYS A 1 89 ? -2.189 6.870 -4.548 1.00 97.69 89 CYS A O 1
ATOM 714 N N . PRO A 1 90 ? -0.264 5.823 -5.037 1.00 97.38 90 PRO A N 1
ATOM 715 C CA . PRO A 1 90 ? -0.481 5.836 -6.489 1.00 97.38 90 PRO A CA 1
ATOM 716 C C . PRO A 1 90 ? -1.721 5.042 -6.934 1.00 97.38 90 PRO A C 1
ATOM 718 O O . PRO A 1 90 ? -2.153 5.141 -8.078 1.00 97.38 90 PRO A O 1
ATOM 721 N N . PHE A 1 91 ? -2.297 4.233 -6.041 1.00 97.44 91 PHE A N 1
ATOM 722 C CA . PHE A 1 91 ? -3.524 3.475 -6.288 1.00 97.44 91 PHE A CA 1
ATOM 723 C C . PHE A 1 91 ? -4.773 4.148 -5.707 1.00 97.44 91 PHE A C 1
ATOM 725 O O . PHE A 1 91 ? -5.838 3.528 -5.678 1.00 97.44 91 PHE A O 1
ATOM 732 N N . LEU A 1 92 ? -4.646 5.362 -5.172 1.00 96.88 92 LEU A N 1
ATOM 733 C CA . LEU A 1 92 ? -5.763 6.127 -4.642 1.00 96.88 92 LEU A CA 1
ATOM 734 C C . LEU A 1 92 ? -6.452 6.923 -5.757 1.00 96.88 92 LEU A C 1
ATOM 736 O O . LEU A 1 92 ? -5.801 7.522 -6.603 1.00 96.88 92 LEU A O 1
ATOM 740 N N . THR A 1 93 ? -7.780 6.936 -5.715 1.00 95.31 93 THR A N 1
ATOM 741 C CA . THR A 1 93 ? -8.658 7.800 -6.514 1.00 95.31 93 THR A CA 1
ATOM 742 C C . THR A 1 93 ? -9.731 8.387 -5.600 1.00 95.31 93 THR A C 1
ATOM 744 O O . THR A 1 93 ? -9.892 7.919 -4.467 1.00 95.31 93 THR A O 1
ATOM 747 N N . ASP A 1 94 ? -10.524 9.329 -6.104 1.00 91.19 94 ASP A N 1
ATOM 748 C CA . ASP A 1 94 ? -11.669 9.895 -5.374 1.00 91.19 94 ASP A CA 1
ATOM 749 C C . ASP A 1 94 ? -12.727 8.835 -5.008 1.00 91.19 94 ASP A C 1
ATOM 751 O O . ASP A 1 94 ? -13.434 8.950 -4.004 1.00 91.19 94 ASP A O 1
ATOM 755 N N . GLU A 1 95 ? -12.788 7.739 -5.771 1.00 93.62 95 GLU A N 1
ATOM 756 C CA . GLU A 1 95 ? -13.659 6.589 -5.495 1.00 93.62 95 GLU A CA 1
ATOM 757 C C . GLU A 1 95 ? -13.008 5.536 -4.577 1.00 93.62 95 GLU A C 1
ATOM 759 O O . GLU A 1 95 ? -13.632 4.539 -4.203 1.00 93.62 95 GLU A O 1
ATOM 764 N N . GLY A 1 96 ? -11.765 5.765 -4.150 1.00 94.69 96 GLY A N 1
ATOM 765 C CA . GLY A 1 96 ? -11.022 4.926 -3.216 1.00 94.69 96 GLY A CA 1
ATOM 766 C C . GLY A 1 96 ? -9.847 4.181 -3.849 1.00 94.69 96 GLY A C 1
ATOM 767 O O . GLY A 1 96 ? -9.298 4.565 -4.881 1.00 94.69 96 GLY A O 1
ATOM 768 N N . CYS A 1 97 ? -9.408 3.114 -3.179 1.00 95.81 97 CYS A N 1
ATOM 769 C CA . CYS A 1 97 ? -8.228 2.349 -3.580 1.00 95.81 97 CYS A CA 1
ATOM 770 C C . CYS A 1 97 ? -8.547 1.380 -4.732 1.00 95.81 97 CYS A C 1
ATOM 772 O O . CYS A 1 97 ? -9.318 0.434 -4.563 1.00 95.81 97 CYS A O 1
ATOM 774 N N . THR A 1 98 ? -7.888 1.542 -5.877 1.00 97.00 98 THR A N 1
ATOM 775 C CA . THR A 1 98 ? -8.108 0.723 -7.088 1.00 97.00 98 THR A CA 1
ATOM 776 C C . THR A 1 98 ? -7.628 -0.729 -6.944 1.00 97.00 98 THR A C 1
ATOM 778 O O . THR A 1 98 ? -8.085 -1.634 -7.656 1.00 97.00 98 THR A O 1
ATOM 781 N N . VAL A 1 99 ? -6.749 -0.978 -5.969 1.00 97.00 99 VAL A N 1
ATOM 782 C CA . VAL A 1 99 ? -6.222 -2.302 -5.605 1.00 97.00 99 VAL A CA 1
ATOM 783 C C . VAL A 1 99 ? -6.792 -2.817 -4.278 1.00 97.00 99 VAL A C 1
ATOM 785 O O . VAL A 1 99 ? -6.171 -3.649 -3.627 1.00 97.00 99 VAL A O 1
ATOM 788 N N . TYR A 1 100 ? -7.972 -2.354 -3.840 1.00 94.75 100 TYR A N 1
ATOM 789 C CA . TYR A 1 100 ? -8.501 -2.642 -2.496 1.00 94.75 100 TYR A CA 1
ATOM 790 C C . TYR A 1 100 ? -8.531 -4.143 -2.116 1.00 94.75 100 TYR A C 1
ATOM 792 O O . TYR A 1 100 ? -8.218 -4.513 -0.982 1.00 94.75 100 TYR A O 1
ATOM 800 N N . THR A 1 101 ? -8.871 -5.042 -3.039 1.00 95.00 101 THR A N 1
ATOM 801 C CA . THR A 1 101 ? -8.871 -6.503 -2.802 1.00 95.00 101 THR A CA 1
ATOM 802 C C . THR A 1 101 ? -7.461 -7.087 -2.653 1.00 95.00 101 THR A C 1
ATOM 804 O O . THR A 1 101 ? -7.233 -8.044 -1.899 1.00 95.00 101 THR A O 1
ATOM 807 N N . ASP A 1 102 ? -6.495 -6.448 -3.305 1.00 97.06 102 ASP A N 1
ATOM 808 C CA . ASP A 1 102 ? -5.097 -6.856 -3.456 1.00 97.06 102 ASP A CA 1
ATOM 809 C C . ASP A 1 102 ? -4.123 -5.985 -2.665 1.00 97.06 102 ASP A C 1
ATOM 811 O O . ASP A 1 102 ? -2.915 -6.064 -2.862 1.00 97.06 102 ASP A O 1
ATOM 815 N N . ARG A 1 103 ? -4.656 -5.207 -1.716 1.00 95.31 103 ARG A N 1
ATOM 816 C CA . ARG A 1 103 ? -3.893 -4.348 -0.808 1.00 95.31 103 ARG A CA 1
ATOM 817 C C . ARG A 1 103 ? -2.704 -5.082 -0.176 1.00 95.31 103 ARG A C 1
ATOM 819 O O . ARG A 1 103 ? -2.903 -6.220 0.283 1.00 95.31 103 ARG A O 1
ATOM 826 N N . PRO A 1 104 ? -1.549 -4.400 -0.049 1.00 96.12 104 PRO A N 1
ATOM 827 C CA . PRO A 1 104 ? -0.409 -4.896 0.707 1.00 96.12 104 PRO A CA 1
ATOM 828 C C . PRO A 1 104 ? -0.766 -5.269 2.142 1.00 96.12 104 PRO A C 1
ATOM 830 O O . PRO A 1 104 ? -1.729 -4.731 2.704 1.00 96.12 104 PRO A O 1
ATOM 833 N N . ALA A 1 105 ? 0.044 -6.131 2.754 1.00 92.94 105 ALA A N 1
ATOM 834 C CA . ALA A 1 105 ? -0.092 -6.535 4.151 1.00 92.94 105 ALA A CA 1
ATOM 835 C C . ALA A 1 105 ? -0.290 -5.333 5.097 1.00 92.94 105 ALA A C 1
ATOM 837 O O . ALA A 1 105 ? -1.280 -5.302 5.830 1.00 92.94 105 ALA A O 1
ATOM 838 N N . ASN A 1 106 ? 0.552 -4.296 5.002 1.00 90.12 106 ASN A N 1
ATOM 839 C CA . ASN A 1 106 ? 0.444 -3.080 5.825 1.00 90.12 106 ASN A CA 1
ATOM 840 C C . ASN A 1 106 ? -0.956 -2.440 5.756 1.00 90.12 106 ASN A C 1
ATOM 842 O O . ASN A 1 106 ? -1.544 -2.096 6.778 1.00 90.12 106 ASN A O 1
ATOM 846 N N . CYS A 1 107 ? -1.529 -2.329 4.555 1.00 92.12 107 CYS A N 1
ATOM 847 C CA . CYS A 1 107 ? -2.855 -1.743 4.348 1.00 92.12 107 CYS A CA 1
ATOM 848 C C . CYS A 1 107 ? -4.004 -2.697 4.720 1.00 92.12 107 CYS A C 1
ATOM 850 O O . CYS A 1 107 ? -5.113 -2.246 5.014 1.00 92.12 107 CYS A O 1
ATOM 852 N N . ARG A 1 108 ? -3.773 -4.013 4.663 1.00 90.38 108 ARG A N 1
ATOM 853 C CA . ARG A 1 108 ? -4.755 -5.054 5.004 1.00 90.38 108 ARG A CA 1
ATOM 854 C C . ARG A 1 108 ? -4.909 -5.222 6.510 1.00 90.38 108 ARG A C 1
ATOM 856 O O . ARG A 1 108 ? -6.018 -5.486 6.963 1.00 90.38 108 ARG A O 1
ATOM 863 N N . TYR A 1 109 ? -3.824 -5.047 7.262 1.00 87.62 109 TYR A N 1
ATOM 864 C CA . TYR A 1 109 ? -3.839 -5.122 8.721 1.00 87.62 109 TYR A CA 1
ATOM 865 C C . TYR A 1 109 ? -4.489 -3.913 9.389 1.00 87.62 109 TYR A C 1
ATOM 867 O O . TYR A 1 109 ? -4.779 -3.974 10.579 1.00 87.62 109 TYR A O 1
ATOM 875 N N . TYR A 1 110 ? -4.751 -2.823 8.668 1.00 86.19 110 TYR A N 1
ATOM 876 C CA . TYR A 1 110 ? -5.510 -1.709 9.225 1.00 86.19 110 TYR A CA 1
ATOM 877 C C . TYR A 1 110 ? -6.962 -2.135 9.537 1.00 86.19 110 TYR A C 1
ATOM 879 O O . TYR A 1 110 ? -7.608 -2.747 8.681 1.00 86.19 110 TYR A O 1
ATOM 887 N N . PRO A 1 111 ? -7.519 -1.790 10.715 1.00 81.88 111 PRO A N 1
ATOM 888 C CA . PRO A 1 111 ? -6.957 -0.913 11.751 1.00 81.88 111 PRO A CA 1
ATOM 889 C C . PRO A 1 111 ? -6.109 -1.630 12.814 1.00 81.88 111 PRO A C 1
ATOM 891 O O . PRO A 1 111 ? -5.449 -0.966 13.605 1.00 81.88 111 PRO A O 1
ATOM 894 N N . VAL A 1 112 ? -6.097 -2.964 12.837 1.00 81.44 112 VAL A N 1
ATOM 895 C CA . VAL A 1 112 ? -5.453 -3.779 13.884 1.00 81.44 112 VAL A CA 1
ATOM 896 C C . VAL A 1 112 ? -3.965 -3.463 14.047 1.00 81.44 112 VAL A C 1
ATOM 898 O O . VAL A 1 112 ? -3.501 -3.320 15.173 1.00 81.44 112 VAL A O 1
ATOM 901 N N . GLY A 1 113 ? -3.231 -3.275 12.946 1.00 73.38 113 GLY A N 1
ATOM 902 C CA . GLY A 1 113 ? -1.800 -2.945 12.986 1.00 73.38 113 GLY A CA 1
ATOM 903 C C . GLY A 1 113 ? -1.469 -1.608 13.666 1.00 73.38 113 GLY A C 1
ATOM 904 O O . GLY A 1 113 ? -0.333 -1.405 14.071 1.00 73.38 113 GLY A O 1
ATOM 905 N N . GLN A 1 114 ? -2.449 -0.710 13.811 1.00 65.31 114 GLN A N 1
ATOM 906 C CA . GLN A 1 114 ? -2.319 0.582 14.502 1.00 65.31 114 GLN A CA 1
ATOM 907 C C . GLN A 1 114 ? -2.949 0.561 15.909 1.00 65.31 114 GLN A C 1
ATOM 909 O O . GLN A 1 114 ? -2.856 1.537 16.645 1.00 65.31 114 GLN A O 1
ATOM 914 N N . GLY A 1 115 ? -3.608 -0.538 16.291 1.00 61.09 115 GLY A N 1
ATOM 915 C CA . GLY A 1 115 ? -4.370 -0.671 17.536 1.00 61.09 115 GLY A CA 1
ATOM 916 C C . GLY A 1 115 ? -3.595 -1.278 18.708 1.00 61.09 115 GLY A C 1
ATOM 917 O O . GLY A 1 115 ? -4.206 -1.636 19.714 1.00 61.09 115 GLY A O 1
ATOM 918 N N . THR A 1 116 ? -2.275 -1.447 18.600 1.00 61.19 116 THR A N 1
ATOM 919 C CA . THR A 1 116 ? -1.469 -2.062 19.662 1.00 61.19 116 THR A CA 1
ATOM 920 C C . THR A 1 116 ? -0.901 -1.002 20.601 1.00 61.19 116 THR A C 1
ATOM 922 O O . THR A 1 116 ? 0.051 -0.303 20.256 1.00 61.19 116 THR A O 1
ATOM 925 N N . ILE A 1 117 ? -1.447 -0.912 21.812 1.00 61.75 117 ILE A N 1
ATOM 926 C CA . ILE A 1 117 ? -0.831 -0.162 22.912 1.00 61.75 117 ILE A CA 1
ATOM 927 C C . ILE A 1 117 ? 0.228 -1.072 23.543 1.00 61.75 117 ILE A C 1
ATOM 929 O O . ILE A 1 117 ? -0.103 -2.149 24.047 1.00 61.75 117 ILE A O 1
ATOM 933 N N . LYS A 1 118 ? 1.506 -0.671 23.509 1.00 57.00 118 LYS A N 1
ATOM 934 C CA . LYS A 1 118 ? 2.533 -1.332 24.328 1.00 57.00 118 LYS A CA 1
ATOM 935 C C . LYS A 1 118 ? 2.203 -1.040 25.790 1.00 57.00 118 LYS A C 1
ATOM 937 O O . LYS A 1 118 ? 2.059 0.122 26.155 1.00 57.00 118 LYS A O 1
ATOM 942 N N . LYS A 1 119 ? 2.072 -2.079 26.618 1.00 54.84 119 LYS A N 1
ATOM 943 C CA . LYS A 1 119 ? 2.097 -1.890 28.073 1.00 54.84 119 LYS A CA 1
ATOM 944 C C . LYS A 1 119 ? 3.428 -1.230 28.430 1.00 54.84 119 LYS A C 1
ATOM 946 O O . LYS A 1 119 ? 4.465 -1.713 27.979 1.00 54.84 119 LYS A O 1
ATOM 951 N N . GLU A 1 120 ? 3.394 -0.166 29.223 1.00 54.78 120 GLU A N 1
ATOM 952 C CA . GLU A 1 120 ? 4.585 0.240 29.964 1.00 54.78 120 GLU A CA 1
ATOM 953 C C . GLU A 1 120 ? 4.958 -0.932 30.875 1.00 54.78 120 GLU A C 1
ATOM 955 O O . GLU A 1 120 ? 4.119 -1.449 31.621 1.00 54.78 120 GLU A O 1
ATOM 960 N N . SER A 1 121 ? 6.182 -1.433 30.718 1.00 47.19 121 SER A N 1
ATOM 961 C CA . SER A 1 121 ? 6.757 -2.372 31.672 1.00 47.19 121 SER A CA 1
ATOM 962 C C . SER A 1 121 ? 6.935 -1.605 32.976 1.00 47.19 121 SER A C 1
ATOM 964 O O . SER A 1 121 ? 7.700 -0.641 33.002 1.00 47.19 121 SER A O 1
ATOM 966 N N . GLY A 1 122 ? 6.172 -1.983 34.002 1.00 40.03 122 GLY A N 1
ATOM 967 C CA . GLY A 1 122 ? 6.462 -1.584 35.379 1.00 40.03 122 GLY A CA 1
ATOM 968 C C . GLY A 1 122 ? 7.764 -2.195 35.870 1.00 40.03 122 GLY A C 1
ATOM 969 O O . GLY A 1 122 ? 8.178 -3.231 35.295 1.00 40.03 122 GLY A O 1
#

Secondary structure (DSSP, 8-state):
--TTTT-------TT--------TTSTTTTTTSBS---BPPHHHHHHHHHHHT--HHHHHHHHEEEEE-TTT--EEEEE---SSTT-B-TTEETTEETTGGG--HHHHSTTGGG--PPPP--

Radius of gyration: 17.02 Å; chains: 1; bounding box: 41×33×51 Å

Foldseek 3Di:
DDPCPPPDQDDADPPDDDDDDAAPPDPCRQVVQFDDKDWADPLLLVLVCVLVVHDSVCCQVPFWDWDQDPPPRDTTTIGQFDPDPRSGRPQQDPRGGVCVVSDGPVVVCPPVVVSDDDPDDD

pLDDT: mean 88.2, std 14.03, range [40.03, 98.5]